Protein AF-A0A329N185-F1 (afdb_monomer_lite)

Radius of gyration: 19.37 Å; chains: 1; bounding box: 60×36×59 Å

Foldseek 3Di:
DDDDDDDPPDLDFLCFPDDQTQQLLLDDQKWKKKWWQDPPPQAIQIDTPQPPDPSNVSRVSVNCQCPDCRGQNHRDPVSVCVVLVSNAWHWDDKDWPDPDDPPPDPDDDPPPPPPPDGGMMITMIGGHPVSVPD

pLDDT: mean 73.4, std 21.22, range [34.97, 97.44]

Structure (mmCIF, N/CA/C/O backbone):
data_AF-A0A329N185-F1
#
_entry.id   AF-A0A329N185-F1
#
loop_
_atom_site.group_PDB
_atom_site.id
_atom_site.type_symbol
_atom_site.label_atom_id
_atom_site.label_alt_id
_atom_site.label_comp_id
_atom_site.label_asym_id
_atom_site.label_entity_id
_atom_site.label_seq_id
_atom_site.pdbx_PDB_ins_code
_atom_site.Cartn_x
_atom_site.Cartn_y
_atom_site.Cartn_z
_atom_site.occupancy
_atom_site.B_iso_or_equiv
_atom_site.auth_seq_id
_atom_site.auth_comp_id
_atom_site.auth_asym_id
_atom_site.auth_atom_id
_atom_site.pdbx_PDB_model_num
ATOM 1 N N . MET A 1 1 ? -31.602 -22.554 24.353 1.00 37.66 1 MET A N 1
ATOM 2 C CA . MET A 1 1 ? -31.989 -21.243 23.793 1.00 37.66 1 MET A CA 1
ATOM 3 C C . MET A 1 1 ? -30.702 -20.461 23.593 1.00 37.66 1 MET A C 1
ATOM 5 O O . MET A 1 1 ? -30.074 -20.118 24.583 1.00 37.66 1 MET A O 1
ATOM 9 N N . VAL A 1 2 ? -30.225 -20.327 22.354 1.00 34.97 2 VAL A N 1
ATOM 10 C CA . VAL A 1 2 ? -28.965 -19.625 22.056 1.00 34.97 2 VAL A CA 1
ATOM 11 C C . VAL A 1 2 ? -29.333 -18.218 21.608 1.00 34.97 2 VAL A C 1
ATOM 13 O O . VAL A 1 2 ? -30.098 -18.055 20.661 1.00 34.97 2 VAL A O 1
ATOM 16 N N . VAL A 1 3 ? -28.856 -17.215 22.339 1.00 40.81 3 VAL A N 1
ATOM 17 C CA . VAL A 1 3 ? -29.088 -15.802 22.032 1.00 40.81 3 VAL A CA 1
ATOM 18 C C . VAL A 1 3 ? -28.037 -15.383 21.006 1.00 40.81 3 VAL A C 1
ATOM 20 O O . VAL A 1 3 ? -26.861 -15.264 21.341 1.00 40.81 3 VAL A O 1
ATOM 23 N N . SER A 1 4 ? -28.445 -15.195 19.749 1.00 38.09 4 SER A N 1
ATOM 24 C CA . SER A 1 4 ? -27.596 -14.576 18.726 1.00 38.09 4 SER A CA 1
ATOM 25 C C . SER A 1 4 ? -27.500 -13.078 18.995 1.00 38.09 4 SER A C 1
ATOM 27 O O . SER A 1 4 ? -28.422 -12.324 18.694 1.00 38.09 4 SER A O 1
ATOM 29 N N . GLY A 1 5 ? -26.387 -12.652 19.588 1.00 42.16 5 GLY A N 1
ATOM 30 C CA . GLY A 1 5 ? -26.014 -11.245 19.669 1.00 42.16 5 GLY A CA 1
ATOM 31 C C . GLY A 1 5 ? -25.447 -10.779 18.332 1.00 42.16 5 GLY A C 1
ATOM 32 O O . GLY A 1 5 ? -24.434 -11.298 17.865 1.00 42.16 5 GLY A O 1
ATOM 33 N N . THR A 1 6 ? -26.102 -9.807 17.707 1.00 44.94 6 THR A N 1
ATOM 34 C CA . THR A 1 6 ? -25.591 -9.120 16.519 1.00 44.94 6 THR A CA 1
ATOM 35 C C . THR A 1 6 ? -24.398 -8.257 16.930 1.00 44.94 6 THR A C 1
ATOM 37 O O . THR A 1 6 ? -24.565 -7.229 17.585 1.00 44.94 6 THR A O 1
ATOM 40 N N . PHE A 1 7 ? -23.182 -8.670 16.571 1.00 40.62 7 PHE A N 1
ATOM 41 C CA . PHE A 1 7 ? -21.988 -7.847 16.751 1.00 40.62 7 PHE A CA 1
ATOM 42 C C . PHE A 1 7 ? -21.965 -6.769 15.666 1.00 40.62 7 PHE A C 1
ATOM 44 O O . PHE A 1 7 ? -21.683 -7.044 14.502 1.00 40.62 7 PHE A O 1
ATOM 51 N N . CYS A 1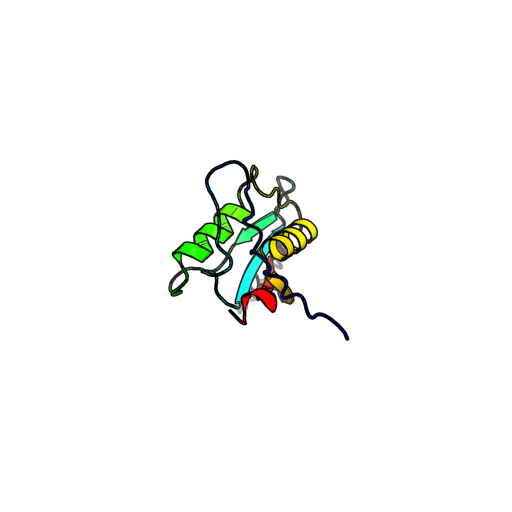 8 ? -22.272 -5.530 16.047 1.00 40.78 8 CYS A N 1
ATOM 52 C CA . CYS A 1 8 ? -22.038 -4.373 15.194 1.00 40.78 8 CYS A CA 1
ATOM 53 C C . CYS A 1 8 ? -20.522 -4.120 15.161 1.00 40.78 8 CYS A C 1
ATOM 55 O O . CYS A 1 8 ? -19.956 -3.521 16.075 1.00 40.78 8 CYS A O 1
ATOM 57 N N . LEU A 1 9 ? -19.845 -4.658 14.145 1.00 40.56 9 LEU A N 1
ATOM 58 C CA . LEU A 1 9 ? -18.431 -4.402 13.885 1.00 40.56 9 LEU A CA 1
ATOM 59 C C . LEU A 1 9 ? -18.291 -2.983 13.327 1.00 40.56 9 LEU A C 1
ATOM 61 O O . LEU A 1 9 ? -18.351 -2.758 12.118 1.00 40.56 9 LEU A O 1
ATOM 65 N N . SER A 1 10 ? -18.120 -2.011 14.217 1.00 43.47 10 SER A N 1
ATOM 66 C CA . SER A 1 10 ? -17.647 -0.685 13.833 1.00 43.47 10 SER A CA 1
ATOM 67 C C . SER A 1 10 ? -16.288 -0.845 13.153 1.00 43.47 10 SER A C 1
ATOM 69 O O . SER A 1 10 ? -15.344 -1.353 13.759 1.00 43.47 10 SER A O 1
ATOM 71 N N . ALA A 1 11 ? -16.202 -0.455 11.879 1.00 47.72 11 ALA A N 1
ATOM 72 C CA . ALA A 1 11 ? -14.941 -0.361 11.158 1.00 47.72 11 ALA A CA 1
ATOM 73 C C . ALA A 1 11 ? -13.981 0.490 11.999 1.00 47.72 11 ALA A C 1
ATOM 75 O O . ALA A 1 11 ? -14.295 1.640 12.303 1.00 47.72 11 ALA A O 1
ATOM 76 N N . GLN A 1 12 ? -12.865 -0.096 12.432 1.00 42.81 12 GLN A N 1
ATOM 77 C CA . GLN A 1 12 ? -11.838 0.634 13.164 1.00 42.81 12 GLN A CA 1
ATOM 78 C C . GLN A 1 12 ? -11.313 1.740 12.249 1.00 42.81 12 GLN A C 1
ATOM 80 O O . GLN A 1 12 ? -10.717 1.472 11.208 1.00 42.81 12 GLN A O 1
ATOM 85 N N . GLU A 1 13 ? -11.597 2.986 12.613 1.00 44.59 13 GLU A N 1
ATOM 86 C CA . GLU A 1 13 ? -10.989 4.149 11.991 1.00 44.59 13 GLU A CA 1
ATOM 87 C C . GLU A 1 13 ? -9.529 4.176 12.454 1.00 44.59 13 GLU A C 1
ATOM 89 O O . GLU A 1 13 ? -9.249 4.286 13.650 1.00 44.59 13 GLU A O 1
ATOM 94 N N . LEU A 1 14 ? -8.592 3.972 11.525 1.00 42.78 14 LEU A N 1
ATOM 95 C CA . LEU A 1 14 ? -7.166 4.028 11.824 1.00 42.78 14 LEU A CA 1
ATOM 96 C C . LEU A 1 14 ? -6.810 5.484 12.143 1.00 42.78 14 LEU A C 1
ATOM 98 O O . LEU A 1 14 ? -6.527 6.275 11.243 1.00 42.78 14 LEU A O 1
ATOM 102 N N . ASN A 1 15 ? -6.876 5.856 13.419 1.00 39.59 15 ASN A N 1
ATOM 103 C CA . ASN A 1 15 ? -6.504 7.191 13.862 1.00 39.59 15 ASN A CA 1
ATOM 104 C C . ASN A 1 15 ? -4.977 7.263 13.958 1.00 39.59 15 ASN A C 1
ATOM 106 O O . ASN A 1 15 ? -4.378 6.983 14.994 1.00 39.59 15 ASN A O 1
ATOM 110 N N . VAL A 1 16 ? -4.344 7.538 12.819 1.00 47.59 16 VAL A N 1
ATOM 111 C CA . VAL A 1 16 ? -2.918 7.839 12.749 1.00 47.59 16 VAL A CA 1
ATOM 112 C C . VAL A 1 16 ? -2.773 9.327 13.018 1.00 47.59 16 VAL A C 1
ATOM 114 O O . VAL A 1 16 ? -3.255 10.140 12.226 1.00 47.59 16 VAL A O 1
ATOM 117 N N . ASP A 1 17 ? -2.145 9.669 14.145 1.00 44.72 17 ASP A N 1
ATOM 118 C CA . ASP A 1 17 ? -1.885 11.046 14.567 1.00 44.72 17 ASP A CA 1
ATOM 119 C C . ASP A 1 17 ? -1.432 11.907 13.369 1.00 44.72 17 ASP A C 1
ATOM 121 O O . ASP A 1 17 ? -0.356 11.709 12.802 1.00 44.72 17 ASP A O 1
ATOM 125 N N . ASN A 1 18 ? -2.276 12.881 13.005 1.00 38.97 18 ASN A N 1
ATOM 126 C CA . ASN A 1 18 ? -2.192 13.825 11.877 1.00 38.97 18 ASN A CA 1
ATOM 127 C C . ASN A 1 18 ? -2.894 13.419 10.557 1.00 38.97 18 ASN A C 1
ATOM 129 O O . ASN A 1 18 ? -2.288 12.901 9.610 1.00 38.97 18 ASN A O 1
ATOM 133 N N . SER A 1 19 ? -4.178 13.811 10.493 1.00 44.41 19 SER A N 1
ATOM 134 C CA . SER A 1 19 ? -4.913 14.409 9.351 1.00 44.41 19 SER A CA 1
ATOM 135 C C . SER A 1 19 ? -4.978 13.675 8.008 1.00 44.41 19 SER A C 1
ATOM 137 O O . SER A 1 19 ? -5.461 14.236 7.028 1.00 44.41 19 SER A O 1
ATOM 139 N N . SER A 1 20 ? -4.544 12.422 7.941 1.00 53.19 20 SER A N 1
ATOM 140 C CA . SER A 1 20 ? -4.663 11.591 6.738 1.00 53.19 20 SER A CA 1
ATOM 141 C C . SER A 1 20 ? -5.380 10.303 7.117 1.00 53.19 20 SER A C 1
ATOM 143 O O . SER A 1 20 ? -4.744 9.289 7.380 1.00 53.19 20 SER A O 1
ATOM 145 N N . SER A 1 21 ? -6.707 10.369 7.216 1.00 65.12 21 SER A N 1
ATOM 146 C CA . SER A 1 21 ? -7.556 9.186 7.322 1.00 65.12 21 SER A CA 1
ATOM 147 C C . SER A 1 21 ? -7.988 8.771 5.918 1.00 65.12 21 SER A C 1
ATOM 149 O O . SER A 1 21 ? -8.397 9.596 5.103 1.00 65.12 21 SER A O 1
ATOM 151 N N . VAL A 1 22 ? -7.864 7.482 5.610 1.00 76.06 22 VAL A N 1
ATOM 152 C CA . VAL A 1 22 ? -8.430 6.897 4.391 1.00 76.06 22 VAL A CA 1
ATOM 153 C C . VAL A 1 22 ? -9.561 5.983 4.822 1.00 76.06 22 VAL A C 1
ATOM 155 O O . VAL A 1 22 ? -9.360 5.068 5.619 1.00 76.06 22 VAL A O 1
ATOM 158 N N . ASN A 1 23 ? -10.763 6.231 4.309 1.00 86.38 23 ASN A N 1
ATOM 159 C CA . ASN A 1 23 ? -11.922 5.417 4.640 1.00 86.38 23 ASN A CA 1
ATOM 160 C C . ASN A 1 23 ? -12.001 4.200 3.707 1.00 86.38 23 ASN A C 1
ATOM 162 O O . ASN A 1 23 ? -12.250 4.338 2.507 1.00 86.38 23 ASN A O 1
ATOM 166 N N . ILE A 1 24 ? -11.863 2.993 4.267 1.00 88.94 24 ILE A N 1
ATOM 167 C CA . ILE A 1 24 ? -11.939 1.725 3.521 1.00 88.94 24 ILE A CA 1
ATOM 168 C C . ILE A 1 24 ? -13.236 1.561 2.718 1.00 88.94 24 ILE A C 1
ATOM 170 O O . ILE A 1 24 ? -13.250 0.877 1.697 1.00 88.94 24 ILE A O 1
ATOM 174 N N . ARG A 1 25 ? -14.335 2.212 3.117 1.00 88.56 25 ARG A N 1
ATOM 175 C CA . ARG A 1 25 ? -15.611 2.164 2.385 1.00 88.56 25 ARG A CA 1
ATOM 176 C C . ARG A 1 25 ? -15.560 2.913 1.054 1.00 88.56 25 ARG A C 1
ATOM 178 O O . ARG A 1 25 ? -16.254 2.515 0.130 1.00 88.56 25 ARG A O 1
ATOM 185 N N . GLN A 1 26 ? -14.729 3.948 0.950 1.00 90.75 26 GLN A N 1
ATOM 186 C CA . GLN A 1 26 ? -14.587 4.763 -0.261 1.00 90.75 26 GLN A CA 1
ATOM 187 C C . GLN A 1 26 ? -13.555 4.190 -1.241 1.00 90.75 26 GLN A C 1
ATOM 189 O O . GLN A 1 26 ? -13.570 4.526 -2.422 1.00 90.75 26 GLN A O 1
ATOM 194 N N . LEU A 1 27 ? -12.665 3.318 -0.763 1.00 92.69 27 LEU A N 1
ATOM 195 C CA . LEU A 1 27 ? -11.675 2.639 -1.595 1.00 92.69 27 LEU A CA 1
ATOM 196 C C . LEU A 1 27 ? -12.322 1.580 -2.512 1.00 92.69 27 LEU A C 1
ATOM 198 O O . LEU A 1 27 ? -13.366 1.022 -2.159 1.00 92.69 27 LEU A O 1
ATOM 202 N N . PRO A 1 28 ? -11.708 1.250 -3.662 1.00 94.75 28 PRO A N 1
ATOM 203 C CA . PRO A 1 28 ? -12.192 0.182 -4.538 1.00 94.75 28 PRO A CA 1
ATOM 204 C C . PRO A 1 28 ? -12.115 -1.200 -3.874 1.00 94.75 28 PRO A C 1
ATOM 206 O O . PRO A 1 28 ? -11.471 -1.390 -2.840 1.00 94.75 28 PRO A O 1
ATOM 209 N N . GLU A 1 29 ? -12.768 -2.194 -4.483 1.00 95.62 29 GLU A N 1
ATOM 210 C CA . GLU A 1 29 ? -12.644 -3.589 -4.038 1.00 95.62 29 GLU A CA 1
ATOM 211 C C . GLU A 1 29 ? -11.208 -4.106 -4.185 1.00 95.62 29 GLU A C 1
ATOM 213 O O . GLU A 1 29 ? -10.735 -4.834 -3.316 1.00 95.62 29 GLU A O 1
ATOM 218 N N . TYR A 1 30 ? -10.509 -3.705 -5.248 1.00 96.44 30 TYR A N 1
ATOM 219 C CA . TYR A 1 30 ? -9.138 -4.116 -5.527 1.00 96.44 30 TYR A CA 1
ATOM 220 C C . TYR A 1 30 ? -8.214 -2.908 -5.628 1.00 96.44 30 TYR A C 1
ATOM 222 O O . TYR A 1 30 ? -8.566 -1.899 -6.237 1.00 96.44 30 TYR A O 1
ATOM 230 N N . VAL A 1 31 ? -7.013 -3.041 -5.071 1.00 96.12 31 VAL A N 1
ATOM 231 C CA . VAL A 1 31 ? -5.930 -2.062 -5.186 1.00 96.12 31 VAL A CA 1
ATOM 232 C C . VAL A 1 31 ? -4.671 -2.791 -5.634 1.00 96.12 31 VAL A C 1
ATOM 234 O O . VAL A 1 31 ? -4.300 -3.812 -5.055 1.00 96.12 31 VAL A O 1
ATOM 237 N N . VAL A 1 32 ? -4.002 -2.255 -6.652 1.00 95.75 32 VAL A N 1
ATOM 238 C CA . VAL A 1 32 ? -2.675 -2.718 -7.065 1.00 95.75 32 VAL A CA 1
ATOM 239 C C . VAL A 1 32 ? -1.642 -1.741 -6.527 1.00 95.75 32 VAL A C 1
ATOM 241 O O . VAL A 1 32 ? -1.678 -0.553 -6.843 1.00 95.75 32 VAL A O 1
ATOM 244 N N . VAL A 1 33 ? -0.723 -2.245 -5.711 1.00 94.69 33 VAL A N 1
ATOM 245 C CA . VAL A 1 33 ? 0.364 -1.464 -5.124 1.00 94.69 33 VAL A CA 1
ATOM 246 C C . VAL A 1 33 ? 1.676 -1.909 -5.749 1.00 94.69 33 VAL A C 1
ATOM 248 O O . VAL A 1 33 ? 2.071 -3.067 -5.638 1.00 94.69 33 VAL A O 1
ATOM 251 N N . THR A 1 34 ? 2.375 -0.989 -6.401 1.00 92.94 34 THR A N 1
ATOM 252 C CA . THR A 1 34 ? 3.743 -1.217 -6.868 1.00 92.94 34 THR A CA 1
ATOM 253 C C . THR A 1 34 ? 4.717 -0.900 -5.743 1.00 92.94 34 THR A C 1
ATOM 255 O O . THR A 1 34 ? 4.643 0.164 -5.133 1.00 92.94 34 THR A O 1
ATOM 258 N N . SER A 1 35 ? 5.664 -1.798 -5.496 1.00 89.25 35 SER A N 1
ATOM 259 C CA . SER A 1 35 ? 6.759 -1.613 -4.546 1.00 89.25 35 SER A CA 1
ATOM 260 C C . SER A 1 35 ? 8.115 -1.698 -5.247 1.00 89.25 35 SER A C 1
ATOM 262 O O . SER A 1 35 ? 8.339 -2.583 -6.071 1.00 89.25 35 SER A O 1
ATOM 264 N N . GLU A 1 36 ? 9.031 -0.783 -4.926 1.00 86.00 36 GLU A N 1
ATOM 265 C CA . GLU A 1 36 ? 10.412 -0.764 -5.421 1.00 86.00 36 GLU A CA 1
ATOM 266 C C . GLU A 1 36 ? 11.384 -0.604 -4.245 1.00 86.00 36 GLU A C 1
ATOM 268 O O . GLU A 1 36 ? 11.327 0.377 -3.501 1.00 86.00 36 GLU A O 1
ATOM 273 N N . ASN A 1 37 ? 12.322 -1.542 -4.094 1.00 74.94 37 ASN A N 1
ATOM 274 C CA . ASN A 1 37 ? 13.380 -1.420 -3.089 1.00 74.94 37 ASN A CA 1
ATOM 275 C C . ASN A 1 37 ? 14.361 -0.307 -3.477 1.00 74.94 37 ASN A C 1
ATOM 277 O O . ASN A 1 37 ? 15.016 -0.377 -4.521 1.00 74.94 37 ASN A O 1
ATOM 281 N N . THR A 1 38 ? 14.525 0.696 -2.613 1.00 69.44 38 THR A N 1
ATOM 282 C CA . THR A 1 38 ? 15.482 1.781 -2.856 1.00 69.44 38 THR A CA 1
ATOM 283 C C . THR A 1 38 ? 16.822 1.450 -2.192 1.00 69.44 38 THR A C 1
ATOM 285 O O . THR A 1 38 ? 16.946 1.406 -0.970 1.00 69.44 38 THR A O 1
ATOM 288 N N . LYS A 1 39 ? 17.861 1.197 -3.002 1.00 57.94 39 LYS A N 1
ATOM 289 C CA . LYS A 1 39 ? 19.195 0.769 -2.524 1.00 57.94 39 LYS A CA 1
ATOM 290 C C . LYS A 1 39 ? 19.930 1.811 -1.661 1.00 57.94 39 LYS A C 1
ATOM 292 O O . LYS A 1 39 ? 20.916 1.462 -1.028 1.00 57.94 39 LYS A O 1
ATOM 297 N N . PHE A 1 40 ? 19.492 3.074 -1.649 1.00 52.09 40 PHE A N 1
ATOM 298 C CA . PHE A 1 40 ? 20.306 4.188 -1.144 1.00 52.09 40 PHE A CA 1
ATOM 299 C C . PHE A 1 40 ? 19.913 4.718 0.246 1.00 52.09 40 PHE A C 1
ATOM 301 O O . PHE A 1 40 ? 20.720 5.410 0.852 1.00 52.09 40 PHE A O 1
ATOM 308 N N . LEU A 1 41 ? 18.713 4.419 0.771 1.00 55.38 41 LEU A N 1
ATOM 309 C CA . LEU A 1 41 ? 18.231 4.993 2.047 1.00 55.38 41 LEU A CA 1
ATOM 310 C C . LEU A 1 41 ? 17.403 4.025 2.921 1.00 55.38 41 LEU A C 1
ATOM 312 O O . LEU A 1 41 ? 16.712 4.473 3.835 1.00 55.38 41 LEU A O 1
ATOM 316 N N . GLY A 1 42 ? 17.455 2.712 2.663 1.00 57.25 42 GLY A N 1
ATOM 317 C CA . GLY A 1 42 ? 16.815 1.705 3.528 1.00 57.25 42 GLY A CA 1
ATOM 318 C C . GLY A 1 42 ? 15.284 1.778 3.567 1.00 57.25 42 GLY A C 1
ATOM 319 O O . GLY A 1 42 ? 14.681 1.491 4.598 1.00 57.25 42 GLY A O 1
ATOM 320 N N . GLY A 1 43 ? 14.661 2.194 2.462 1.00 70.31 43 GLY A N 1
ATOM 321 C CA . GLY A 1 43 ? 13.210 2.322 2.349 1.00 70.31 43 GLY A CA 1
ATOM 322 C C . GLY A 1 43 ? 12.654 1.716 1.065 1.00 70.31 43 GLY A C 1
ATOM 323 O O . GLY A 1 43 ? 13.389 1.410 0.118 1.00 70.31 43 GLY A O 1
ATOM 324 N N . MET A 1 44 ? 11.334 1.586 1.029 1.00 80.19 44 MET A N 1
ATOM 325 C CA . MET A 1 44 ? 10.591 1.090 -0.119 1.00 80.19 44 MET A CA 1
ATOM 326 C C . MET A 1 44 ? 9.837 2.248 -0.770 1.00 80.19 44 MET A C 1
ATOM 328 O O . MET A 1 44 ? 9.126 2.985 -0.092 1.00 80.19 44 MET A O 1
ATOM 332 N N . ASN A 1 45 ? 10.007 2.430 -2.078 1.00 85.88 45 ASN A N 1
ATOM 333 C CA . ASN A 1 45 ? 9.147 3.320 -2.842 1.00 85.88 45 ASN A CA 1
ATOM 334 C C . ASN A 1 45 ? 7.844 2.580 -3.149 1.00 85.88 45 ASN A C 1
ATOM 336 O O . ASN A 1 45 ? 7.880 1.420 -3.558 1.00 85.88 45 ASN A O 1
ATOM 340 N N . ILE A 1 46 ? 6.717 3.245 -2.940 1.00 89.50 46 ILE A N 1
ATOM 341 C CA . ILE A 1 46 ? 5.379 2.674 -3.091 1.00 89.50 46 ILE A CA 1
ATOM 342 C C . ILE A 1 46 ? 4.625 3.554 -4.073 1.00 89.50 46 ILE A C 1
ATOM 344 O O . ILE A 1 46 ? 4.663 4.767 -3.919 1.00 89.50 46 ILE A O 1
ATOM 348 N N . SER A 1 47 ? 3.943 2.978 -5.054 1.00 91.75 47 SER A N 1
ATOM 349 C CA . SER A 1 47 ? 3.064 3.732 -5.952 1.00 91.75 47 SER A CA 1
ATOM 350 C C . SER A 1 47 ? 1.779 2.971 -6.239 1.00 91.75 47 SER A C 1
ATOM 352 O O . SER A 1 47 ? 1.778 1.740 -6.293 1.00 91.75 47 SER A O 1
ATOM 354 N N . ILE A 1 48 ? 0.693 3.702 -6.449 1.00 93.56 48 ILE A N 1
ATOM 355 C CA . ILE A 1 48 ? -0.634 3.196 -6.782 1.00 93.56 48 ILE A CA 1
ATOM 356 C C . ILE A 1 48 ? -1.099 3.941 -8.031 1.00 93.56 48 ILE A C 1
ATOM 358 O O . ILE A 1 48 ? -1.119 5.167 -8.076 1.00 93.56 48 ILE A O 1
ATOM 362 N N . GLU A 1 49 ? -1.479 3.207 -9.073 1.00 89.69 49 GLU A N 1
ATOM 363 C CA . GLU A 1 49 ? -1.982 3.835 -10.293 1.00 89.69 49 GLU A CA 1
ATOM 364 C C . GLU A 1 49 ? -3.408 4.361 -10.064 1.00 89.69 49 GLU A C 1
ATOM 366 O O . GLU A 1 49 ? -4.379 3.606 -10.050 1.00 89.69 49 GLU A O 1
ATOM 371 N N . SER A 1 50 ? -3.520 5.669 -9.826 1.00 92.25 50 SER A N 1
ATOM 372 C CA . SER A 1 50 ? -4.783 6.356 -9.525 1.00 92.25 50 SER A CA 1
ATOM 373 C C . SER A 1 50 ? -5.373 7.109 -10.720 1.00 92.25 50 SER A C 1
ATOM 375 O O . SER A 1 50 ? -6.589 7.278 -10.802 1.00 92.25 50 SER A O 1
ATOM 377 N N . LYS A 1 51 ? -4.530 7.560 -11.655 1.00 90.38 51 LYS A N 1
ATOM 378 C CA . LYS A 1 51 ? -4.932 8.440 -12.762 1.00 90.38 51 LYS A CA 1
ATOM 379 C C . LYS A 1 51 ? -6.012 7.802 -13.629 1.00 90.38 51 LYS A C 1
ATOM 381 O O . LYS A 1 51 ? -5.867 6.654 -14.044 1.00 90.38 51 LYS A O 1
ATOM 386 N N . LYS A 1 52 ? -7.037 8.582 -13.990 1.00 91.88 52 LYS A N 1
ATOM 387 C CA . LYS A 1 52 ? -8.180 8.136 -14.817 1.00 91.88 52 LYS A CA 1
ATOM 388 C C . LYS A 1 52 ? -9.054 7.069 -14.142 1.00 91.88 52 LYS A C 1
ATOM 390 O O . LYS A 1 52 ? -9.908 6.478 -14.804 1.00 91.88 52 LYS A O 1
ATOM 395 N N . SER A 1 53 ? -8.865 6.820 -12.849 1.00 91.81 53 SER A N 1
ATOM 396 C CA . SER A 1 53 ? -9.766 5.999 -12.048 1.00 91.81 53 SER A CA 1
ATOM 397 C C . SER A 1 53 ? -10.888 6.864 -11.482 1.00 91.81 53 SER A C 1
ATOM 399 O O . SER A 1 53 ? -10.661 7.992 -11.061 1.00 91.81 53 SER A O 1
ATOM 401 N N . GLN A 1 54 ? -12.094 6.313 -11.356 1.00 94.94 54 GLN A N 1
ATOM 402 C CA . GLN A 1 54 ? -13.158 6.955 -10.569 1.00 94.94 54 GLN A CA 1
ATOM 403 C C . GLN A 1 54 ? -12.800 7.089 -9.073 1.00 94.94 54 GLN A C 1
ATOM 405 O O . GLN A 1 54 ? -13.450 7.831 -8.346 1.00 94.94 54 GLN A O 1
ATOM 410 N N . TYR A 1 55 ? -11.766 6.371 -8.619 1.00 94.94 55 TYR A N 1
ATOM 411 C CA . TYR A 1 55 ? -11.251 6.383 -7.249 1.00 94.94 55 TYR A CA 1
ATOM 412 C C . TYR A 1 55 ? -9.965 7.216 -7.104 1.00 94.94 55 TYR A C 1
ATOM 414 O O . TYR A 1 55 ? -9.242 7.038 -6.127 1.00 94.94 55 TYR A O 1
ATOM 422 N N . GLU A 1 56 ? -9.634 8.077 -8.074 1.00 94.00 56 GLU A N 1
ATOM 423 C CA . GLU A 1 56 ? -8.344 8.782 -8.150 1.00 94.00 56 GLU A CA 1
ATOM 424 C C . GLU A 1 56 ? -7.960 9.473 -6.831 1.00 94.00 56 GLU A C 1
ATOM 426 O O . GLU A 1 56 ? -6.913 9.167 -6.262 1.00 94.00 56 GLU A O 1
ATOM 431 N N . GLU A 1 57 ? -8.845 10.309 -6.282 1.00 92.06 57 GLU A N 1
ATOM 432 C CA . GLU A 1 57 ? -8.596 11.072 -5.051 1.00 92.06 57 GLU A CA 1
ATOM 433 C C . GLU A 1 57 ? -8.293 10.174 -3.837 1.00 92.06 57 GLU A C 1
ATOM 435 O O . GLU A 1 57 ? -7.324 10.395 -3.105 1.00 92.06 57 GLU A O 1
ATOM 440 N N . VAL A 1 58 ? -9.085 9.116 -3.635 1.00 92.31 58 VAL A N 1
ATOM 441 C CA . VAL A 1 58 ? -8.923 8.213 -2.483 1.00 92.31 58 VAL A CA 1
ATOM 442 C C . VAL A 1 58 ? -7.709 7.294 -2.629 1.00 92.31 58 VAL A C 1
ATOM 444 O O . VAL A 1 58 ? -7.072 6.956 -1.631 1.00 92.31 58 VAL A O 1
ATOM 447 N N . LEU A 1 59 ? -7.350 6.921 -3.861 1.00 94.50 59 LEU A N 1
ATOM 448 C CA . LEU A 1 59 ? -6.145 6.143 -4.150 1.00 94.50 59 LEU A CA 1
ATOM 449 C C . LEU A 1 59 ? -4.876 6.980 -3.961 1.00 94.50 59 LEU A C 1
ATOM 451 O O . LEU A 1 59 ? -3.902 6.476 -3.406 1.00 94.50 59 LEU A O 1
ATOM 455 N N . GLU A 1 60 ? -4.894 8.263 -4.331 1.00 91.94 60 GLU A N 1
ATOM 456 C CA . GLU A 1 60 ? -3.800 9.183 -4.005 1.00 91.94 60 GLU A CA 1
ATOM 457 C C . GLU A 1 60 ? -3.643 9.381 -2.494 1.00 91.94 60 GLU A C 1
ATOM 459 O O . GLU A 1 60 ? -2.521 9.455 -1.988 1.00 91.94 60 GLU A O 1
ATOM 464 N N . GLY A 1 61 ? -4.758 9.466 -1.760 1.00 90.69 61 GLY A N 1
ATOM 465 C CA . GLY A 1 61 ? -4.750 9.516 -0.299 1.00 90.69 61 GLY A CA 1
ATOM 466 C C . GLY A 1 61 ? -4.093 8.277 0.313 1.00 90.69 61 GLY A C 1
ATOM 467 O O . GLY A 1 61 ? -3.236 8.401 1.191 1.00 90.69 61 GLY A O 1
ATOM 468 N N . LEU A 1 62 ? -4.438 7.091 -0.198 1.00 91.62 62 LEU A N 1
ATOM 469 C CA . LEU A 1 62 ? -3.830 5.823 0.204 1.00 91.62 62 LEU A CA 1
ATOM 470 C C . LEU A 1 62 ? -2.328 5.772 -0.114 1.00 91.62 62 LEU A C 1
ATOM 472 O O . LEU A 1 62 ? -1.542 5.407 0.758 1.00 91.62 62 LEU A O 1
ATOM 476 N N . GLU A 1 63 ? -1.909 6.177 -1.316 1.00 91.50 63 GLU A N 1
ATOM 477 C CA . GLU A 1 63 ? -0.488 6.225 -1.683 1.00 91.50 63 GLU A CA 1
ATOM 478 C C . GLU A 1 63 ? 0.299 7.149 -0.744 1.00 91.50 63 GLU A C 1
ATOM 480 O O . GLU A 1 63 ? 1.312 6.739 -0.172 1.00 91.50 63 GLU A O 1
ATOM 485 N N . LYS A 1 64 ? -0.192 8.377 -0.525 1.00 88.06 64 LYS A N 1
ATOM 486 C CA . LYS A 1 64 ? 0.441 9.352 0.376 1.00 88.06 64 LYS A CA 1
ATOM 487 C C . LYS A 1 64 ? 0.556 8.798 1.794 1.00 88.06 64 LYS A C 1
ATOM 489 O O . LYS A 1 64 ? 1.599 8.959 2.423 1.00 88.06 64 LYS A O 1
ATOM 494 N N . LEU A 1 65 ? -0.485 8.130 2.292 1.00 87.38 65 LEU A N 1
ATOM 495 C CA . LEU A 1 65 ? -0.495 7.504 3.614 1.00 87.38 65 LEU A CA 1
ATOM 496 C C . LEU A 1 65 ? 0.576 6.408 3.736 1.00 87.38 65 LEU A C 1
ATOM 498 O O . LEU A 1 65 ? 1.279 6.368 4.745 1.00 87.38 65 LEU A O 1
ATOM 502 N N . LEU A 1 66 ? 0.740 5.567 2.710 1.00 87.50 66 LEU A N 1
ATOM 503 C CA . LEU A 1 66 ? 1.736 4.488 2.689 1.00 87.50 66 LEU A CA 1
ATOM 504 C C . LEU A 1 66 ? 3.176 4.995 2.488 1.00 87.50 66 LEU A C 1
ATOM 506 O O . LEU A 1 66 ? 4.116 4.368 2.971 1.00 87.50 66 LEU A O 1
ATOM 510 N N . GLN A 1 67 ? 3.369 6.125 1.801 1.00 83.88 67 GLN A N 1
ATOM 511 C CA . GLN A 1 67 ? 4.688 6.744 1.602 1.00 83.88 67 GLN A CA 1
ATOM 512 C C . GLN A 1 67 ? 5.158 7.588 2.803 1.00 83.88 67 GLN A C 1
ATOM 514 O O . GLN A 1 67 ? 6.361 7.813 2.984 1.00 83.88 67 GLN A O 1
ATOM 519 N N . LYS A 1 68 ? 4.236 8.120 3.615 1.00 70.56 68 LYS A N 1
ATOM 520 C CA . LYS A 1 68 ? 4.556 9.108 4.655 1.00 70.56 68 LYS A CA 1
ATOM 521 C C . LYS A 1 68 ? 5.309 8.463 5.822 1.00 70.56 68 LYS A C 1
ATOM 523 O O . LYS A 1 68 ? 4.727 7.792 6.671 1.00 70.56 68 LYS A O 1
ATOM 528 N N . ARG A 1 69 ? 6.604 8.791 5.924 1.00 60.62 69 ARG A N 1
ATOM 529 C CA . ARG A 1 69 ? 7.552 8.318 6.958 1.00 60.62 69 ARG A CA 1
ATOM 530 C C . ARG A 1 69 ? 7.086 8.462 8.415 1.00 60.62 69 ARG A C 1
ATOM 532 O O . ARG A 1 69 ? 7.630 7.761 9.263 1.00 60.62 69 ARG A O 1
ATOM 539 N N . ASN A 1 70 ? 6.131 9.349 8.696 1.00 53.78 70 ASN A N 1
ATOM 540 C CA . ASN A 1 70 ? 5.669 9.659 10.053 1.00 53.78 70 ASN A CA 1
ATOM 541 C C . ASN A 1 70 ? 4.402 8.888 10.469 1.00 53.78 70 ASN A C 1
ATOM 543 O O . ASN A 1 70 ? 4.092 8.879 11.653 1.00 53.78 70 ASN A O 1
ATOM 547 N N . ASN A 1 71 ? 3.681 8.265 9.526 1.00 55.69 71 ASN A N 1
ATOM 548 C CA . ASN A 1 71 ? 2.364 7.667 9.779 1.00 55.69 71 ASN A CA 1
ATOM 549 C C . ASN A 1 71 ? 2.434 6.133 9.760 1.00 55.69 71 ASN A C 1
ATOM 551 O O . ASN A 1 71 ? 2.147 5.482 10.759 1.00 55.69 71 ASN A O 1
ATOM 555 N N . LEU A 1 72 ? 2.880 5.557 8.642 1.00 61.44 72 LEU A N 1
ATOM 556 C CA . LEU A 1 72 ? 3.173 4.134 8.512 1.00 61.44 72 LEU A CA 1
ATOM 557 C C . LEU A 1 72 ? 4.580 4.027 7.947 1.00 61.44 72 LEU A C 1
ATOM 559 O O . LEU A 1 72 ? 4.835 4.342 6.788 1.00 61.44 72 LEU A O 1
ATOM 563 N N . GLN A 1 73 ? 5.535 3.663 8.792 1.00 71.88 73 GLN A N 1
ATOM 5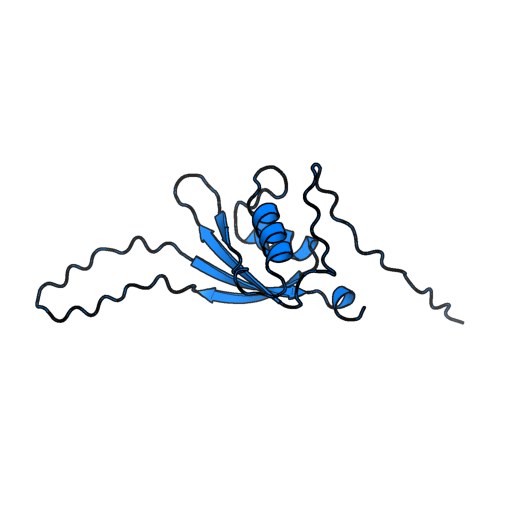64 C CA . GLN A 1 73 ? 6.924 3.577 8.379 1.00 71.88 73 GLN A CA 1
ATOM 565 C C . GLN A 1 73 ? 7.147 2.295 7.567 1.00 71.88 73 GLN A C 1
ATOM 567 O O . GLN A 1 73 ? 7.699 1.324 8.071 1.00 71.88 73 GLN A O 1
ATOM 572 N N . ILE A 1 74 ? 6.701 2.287 6.310 1.00 84.88 74 ILE A N 1
ATOM 573 C CA . ILE A 1 74 ? 6.838 1.134 5.425 1.00 84.88 74 ILE A CA 1
ATOM 574 C C . ILE A 1 74 ? 8.281 1.059 4.912 1.00 84.88 74 ILE A C 1
ATOM 576 O O . ILE A 1 74 ? 8.686 1.795 4.009 1.00 84.88 74 ILE A O 1
ATOM 580 N N . ARG A 1 75 ? 9.094 0.184 5.509 1.00 84.44 75 ARG A N 1
ATOM 581 C CA . ARG A 1 75 ? 10.514 0.015 5.152 1.00 84.44 75 ARG A CA 1
ATOM 582 C C . ARG A 1 75 ? 10.741 -1.175 4.234 1.00 84.44 75 ARG A C 1
ATOM 584 O O . ARG A 1 75 ? 11.737 -1.210 3.516 1.00 84.44 75 ARG A O 1
ATOM 591 N N . ASN A 1 76 ? 9.839 -2.148 4.275 1.00 85.25 76 ASN A N 1
ATOM 592 C CA . ASN A 1 76 ? 9.951 -3.409 3.557 1.00 85.25 76 ASN A CA 1
ATOM 593 C C . ASN A 1 76 ? 8.563 -3.957 3.161 1.00 85.25 76 ASN A C 1
ATOM 595 O O . ASN A 1 76 ? 7.524 -3.394 3.509 1.00 85.25 76 ASN A O 1
ATOM 599 N N . GLN A 1 77 ? 8.552 -5.073 2.431 1.00 88.00 77 GLN A N 1
ATOM 600 C CA . GLN A 1 77 ? 7.322 -5.716 1.955 1.00 88.00 77 GLN A CA 1
ATOM 601 C C . GLN A 1 77 ? 6.435 -6.242 3.089 1.00 88.00 77 GLN A C 1
ATOM 603 O O . GLN A 1 77 ? 5.216 -6.136 3.001 1.00 88.00 77 GLN A O 1
ATOM 608 N N . THR A 1 78 ? 7.023 -6.760 4.169 1.00 90.00 78 THR A N 1
ATOM 609 C CA . THR A 1 78 ? 6.283 -7.217 5.353 1.00 90.00 78 THR A CA 1
ATOM 610 C C . THR A 1 78 ? 5.519 -6.065 6.003 1.00 90.00 78 THR A C 1
ATOM 612 O O . THR A 1 78 ? 4.353 -6.226 6.357 1.00 90.00 78 THR A O 1
ATOM 615 N N . ASP A 1 79 ? 6.131 -4.884 6.106 1.00 89.06 79 ASP A N 1
ATOM 616 C CA . ASP A 1 79 ? 5.466 -3.691 6.635 1.00 89.06 79 ASP A CA 1
ATOM 617 C C . ASP A 1 79 ? 4.274 -3.296 5.752 1.00 89.06 79 ASP A C 1
ATOM 619 O O . ASP A 1 79 ? 3.202 -2.993 6.270 1.00 89.06 79 ASP A O 1
ATOM 623 N N . LEU A 1 80 ? 4.430 -3.353 4.422 1.00 91.44 80 LEU A N 1
ATOM 624 C CA . LEU A 1 80 ? 3.351 -3.054 3.474 1.00 91.44 80 LEU A CA 1
ATOM 625 C C . LEU A 1 80 ? 2.185 -4.036 3.615 1.00 91.44 80 LEU A C 1
ATOM 627 O O . LEU A 1 80 ? 1.036 -3.607 3.687 1.00 91.44 80 LEU A O 1
ATOM 631 N N . LEU A 1 81 ? 2.469 -5.338 3.694 1.00 93.31 81 LEU A N 1
ATOM 632 C CA . LEU A 1 81 ? 1.445 -6.369 3.884 1.00 93.31 81 LEU A CA 1
ATOM 633 C C . LEU A 1 81 ? 0.659 -6.138 5.183 1.00 93.31 81 LEU A C 1
ATOM 635 O O . LEU A 1 81 ? -0.572 -6.177 5.182 1.00 93.31 81 LEU A O 1
ATOM 639 N N . ASN A 1 82 ? 1.355 -5.835 6.281 1.00 91.69 82 ASN A N 1
ATOM 640 C CA . ASN A 1 82 ? 0.723 -5.555 7.571 1.00 91.69 82 ASN A CA 1
ATOM 641 C C . ASN A 1 82 ? -0.083 -4.250 7.560 1.00 91.69 82 ASN A C 1
ATOM 643 O O . ASN A 1 82 ? -1.192 -4.207 8.098 1.00 91.69 82 ASN A O 1
ATOM 647 N N . ALA A 1 83 ? 0.431 -3.203 6.916 1.00 91.12 83 ALA A N 1
ATOM 648 C CA . ALA A 1 83 ? -0.276 -1.939 6.757 1.00 91.12 83 ALA A CA 1
ATOM 649 C C . ALA A 1 83 ? -1.570 -2.114 5.958 1.00 91.12 83 ALA A C 1
ATOM 651 O O . ALA A 1 83 ? -2.634 -1.716 6.424 1.00 91.12 83 ALA A O 1
ATOM 652 N N . MET A 1 84 ? -1.506 -2.782 4.804 1.00 93.44 84 MET A N 1
ATOM 653 C CA . MET A 1 84 ? -2.683 -3.066 3.979 1.00 93.44 84 MET A CA 1
ATOM 654 C C . MET A 1 84 ? -3.693 -3.958 4.713 1.00 93.44 84 MET A C 1
ATOM 656 O O . MET A 1 84 ? -4.894 -3.693 4.655 1.00 93.44 84 MET A O 1
ATOM 660 N N . SER A 1 85 ? -3.224 -4.950 5.481 1.00 93.00 85 SER A N 1
ATOM 661 C CA . SER A 1 85 ? -4.093 -5.767 6.340 1.00 93.00 85 SER A CA 1
ATOM 662 C C . SER A 1 85 ? -4.816 -4.939 7.396 1.00 93.00 85 SER A C 1
ATOM 664 O O . SER A 1 85 ? -6.031 -5.087 7.573 1.00 93.00 85 SER A O 1
ATOM 666 N N . THR A 1 86 ? -4.102 -4.030 8.059 1.00 90.25 86 THR A N 1
ATOM 667 C CA . THR A 1 86 ? -4.682 -3.124 9.060 1.00 90.25 86 THR A CA 1
ATOM 668 C C . THR A 1 86 ? -5.692 -2.162 8.427 1.00 90.25 86 THR A C 1
ATOM 670 O O . THR A 1 86 ? -6.747 -1.914 9.002 1.00 90.25 86 THR A O 1
ATOM 673 N N . LEU A 1 87 ? -5.429 -1.693 7.203 1.00 89.94 87 LEU A N 1
ATOM 674 C CA . LEU A 1 87 ? -6.343 -0.849 6.422 1.00 89.94 87 LEU A CA 1
ATOM 675 C C . LEU A 1 87 ? -7.574 -1.596 5.885 1.00 89.94 87 LEU A C 1
ATOM 677 O O . LEU A 1 87 ? -8.472 -0.969 5.331 1.00 89.94 87 LEU A O 1
ATOM 681 N N . GLY A 1 88 ? -7.643 -2.918 6.056 1.00 93.00 88 GLY A N 1
ATOM 682 C CA . GLY A 1 88 ? -8.816 -3.707 5.696 1.00 93.00 88 GLY A CA 1
ATOM 683 C C . GLY A 1 88 ? -8.723 -4.433 4.358 1.00 93.00 88 GLY A C 1
ATOM 684 O O . GLY A 1 88 ? -9.760 -4.750 3.777 1.00 93.00 88 GLY A O 1
ATOM 685 N N . PHE A 1 89 ? -7.515 -4.724 3.875 1.00 95.19 89 PHE A N 1
ATOM 686 C CA . PHE A 1 89 ? -7.287 -5.523 2.673 1.00 95.19 89 PHE A CA 1
ATOM 687 C C . PHE A 1 89 ? -6.640 -6.877 2.977 1.00 95.19 89 PHE A C 1
ATOM 689 O O . PHE A 1 89 ? -5.804 -6.999 3.863 1.00 95.19 89 PHE A O 1
ATOM 696 N N . ASP A 1 90 ? -6.985 -7.887 2.194 1.00 96.56 90 ASP A N 1
ATOM 697 C CA . ASP A 1 90 ? -6.296 -9.164 2.098 1.00 96.56 90 ASP A CA 1
ATOM 698 C C . ASP A 1 90 ? -5.330 -9.139 0.911 1.00 96.56 90 ASP A C 1
ATOM 700 O O . ASP A 1 90 ? -5.636 -8.602 -0.158 1.00 96.56 90 ASP A O 1
ATOM 704 N N . TYR A 1 91 ? -4.156 -9.735 1.091 1.00 96.56 91 TYR A N 1
ATOM 705 C CA . TYR A 1 91 ? -3.237 -10.003 -0.010 1.00 96.56 91 TYR A CA 1
ATOM 706 C C . TYR A 1 91 ? -3.811 -11.101 -0.915 1.00 96.56 91 TYR A C 1
ATOM 708 O O . TYR A 1 91 ? -4.299 -12.116 -0.419 1.00 96.56 91 TYR A O 1
ATOM 716 N N . VAL A 1 92 ? -3.738 -10.903 -2.233 1.00 97.19 92 VAL A N 1
ATOM 717 C CA . VAL A 1 92 ? -4.222 -11.868 -3.230 1.00 97.19 92 VAL A CA 1
ATOM 718 C C . VAL A 1 92 ? -3.064 -12.491 -3.995 1.00 97.19 92 VAL A C 1
ATOM 720 O O . VAL A 1 92 ? -2.947 -13.712 -4.029 1.00 97.19 92 VAL A O 1
ATOM 723 N N . ASP A 1 93 ? -2.234 -11.661 -4.627 1.00 95.12 93 ASP A N 1
ATOM 724 C CA . ASP A 1 93 ? -1.176 -12.126 -5.524 1.00 95.12 93 ASP A CA 1
ATOM 725 C C . ASP A 1 93 ? -0.102 -11.049 -5.741 1.00 95.12 93 ASP A C 1
ATOM 727 O O . ASP A 1 93 ? -0.300 -9.878 -5.401 1.00 95.12 93 ASP A O 1
ATOM 731 N N . ALA A 1 94 ? 1.026 -11.431 -6.338 1.00 92.19 94 ALA A N 1
ATOM 732 C CA . ALA A 1 94 ? 2.083 -10.524 -6.746 1.00 92.19 94 ALA A CA 1
ATOM 733 C C . ALA A 1 94 ? 2.699 -10.931 -8.088 1.00 92.19 94 ALA A C 1
ATOM 735 O O . ALA A 1 94 ? 2.976 -12.098 -8.349 1.00 92.19 94 ALA A O 1
ATOM 736 N N . TYR A 1 95 ? 2.994 -9.937 -8.921 1.00 88.56 95 TYR A N 1
ATOM 737 C CA . TYR A 1 95 ? 3.658 -10.127 -10.206 1.00 88.56 95 TYR A CA 1
ATOM 738 C C . TYR A 1 95 ? 4.762 -9.092 -10.411 1.00 88.56 95 TYR A C 1
ATOM 740 O O . TYR A 1 95 ? 4.722 -7.978 -9.885 1.00 88.56 95 TYR A O 1
ATOM 748 N N . ASN A 1 96 ? 5.778 -9.454 -11.192 1.00 83.19 96 ASN A N 1
ATOM 749 C CA . ASN A 1 96 ? 6.859 -8.529 -11.510 1.00 83.19 96 ASN A CA 1
ATOM 750 C C . ASN A 1 96 ? 6.308 -7.368 -12.343 1.00 83.19 96 ASN A C 1
ATOM 752 O O . ASN A 1 96 ? 5.733 -7.580 -13.412 1.00 83.19 96 ASN A O 1
ATOM 756 N N . ALA A 1 97 ? 6.533 -6.137 -11.887 1.00 71.12 97 ALA A N 1
ATOM 757 C CA . ALA A 1 97 ? 6.335 -4.977 -12.737 1.00 71.12 97 ALA A CA 1
ATOM 758 C C . ALA A 1 97 ? 7.533 -4.952 -13.687 1.00 71.12 97 ALA A C 1
ATOM 760 O O . ALA A 1 97 ? 8.642 -4.582 -13.297 1.00 71.12 97 ALA A O 1
ATOM 761 N N . SER A 1 98 ? 7.351 -5.451 -14.907 1.00 62.47 98 SER A N 1
ATOM 762 C CA . SER A 1 98 ? 8.416 -5.528 -15.902 1.00 62.47 98 SER A CA 1
ATOM 763 C C . SER A 1 98 ? 9.093 -4.162 -16.060 1.00 62.47 98 SER A C 1
ATOM 765 O O . SER A 1 98 ? 8.512 -3.223 -16.600 1.00 62.47 98 SER A O 1
ATOM 767 N N . SER A 1 99 ? 10.337 -4.050 -15.584 1.00 53.12 99 SER A N 1
ATOM 768 C CA . SER A 1 99 ? 11.231 -2.930 -15.879 1.00 53.12 99 SER A CA 1
ATOM 769 C C . SER A 1 99 ? 11.689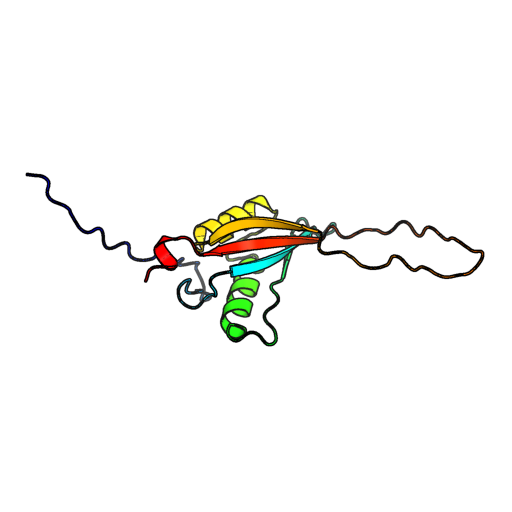 -3.099 -17.324 1.00 53.12 99 SER A C 1
ATOM 771 O O . SER A 1 99 ? 12.737 -3.684 -17.585 1.00 53.12 99 SER A O 1
ATOM 773 N N . GLY A 1 100 ? 10.861 -2.680 -18.279 1.00 48.50 100 GLY A N 1
ATOM 774 C CA . GLY A 1 100 ? 11.179 -2.812 -19.693 1.00 48.50 100 GLY A CA 1
ATOM 775 C C . GLY A 1 100 ? 12.494 -2.113 -20.033 1.00 48.50 100 GLY A C 1
ATOM 776 O O . GLY A 1 100 ? 12.589 -0.901 -19.899 1.00 48.50 100 GLY A O 1
ATOM 777 N N . THR A 1 101 ? 13.495 -2.874 -20.481 1.00 40.84 101 THR A N 1
ATOM 778 C CA . THR A 1 101 ? 14.267 -2.605 -21.707 1.00 40.84 101 THR A CA 1
ATOM 779 C C . THR A 1 101 ? 14.967 -3.910 -22.125 1.00 40.84 101 THR A C 1
ATOM 781 O O . THR A 1 101 ? 16.137 -4.115 -21.822 1.00 40.84 101 THR A O 1
ATOM 784 N N . ILE A 1 102 ? 14.275 -4.819 -22.824 1.00 48.75 102 ILE A N 1
ATOM 785 C CA . ILE A 1 102 ? 14.981 -5.684 -23.783 1.00 48.75 102 ILE A CA 1
ATOM 786 C C . ILE A 1 102 ? 15.047 -4.857 -25.062 1.00 48.75 102 ILE A C 1
ATOM 788 O O . ILE A 1 102 ? 14.105 -4.831 -25.850 1.00 48.75 102 ILE A O 1
ATOM 792 N N . GLY A 1 103 ? 16.124 -4.089 -25.210 1.00 46.25 103 GLY A N 1
ATOM 793 C CA . GLY A 1 103 ? 16.440 -3.443 -26.473 1.00 46.25 103 GLY A CA 1
ATOM 794 C C . GLY A 1 103 ? 16.872 -4.519 -27.460 1.00 46.25 103 GLY A C 1
ATOM 795 O O . GLY A 1 103 ? 18.018 -4.953 -27.426 1.00 46.25 103 GLY A O 1
ATOM 796 N N . VAL A 1 104 ? 15.965 -4.970 -28.325 1.00 47.53 104 VAL A N 1
ATOM 797 C CA . VAL A 1 104 ? 16.341 -5.724 -29.527 1.00 47.53 104 VAL A CA 1
ATOM 798 C C . VAL A 1 104 ? 16.836 -4.700 -30.547 1.00 47.53 104 VAL A C 1
ATOM 800 O O . VAL A 1 104 ? 16.086 -4.218 -31.390 1.00 47.53 104 VAL A O 1
AT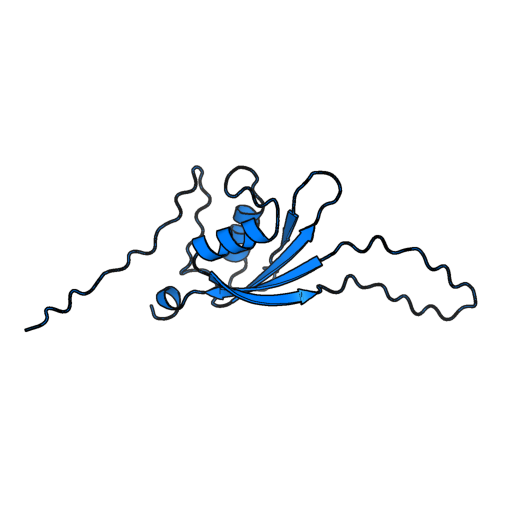OM 803 N N . GLY A 1 105 ? 18.095 -4.290 -30.399 1.00 43.47 105 GLY A N 1
ATOM 804 C CA . GLY A 1 105 ? 18.820 -3.535 -31.413 1.00 43.47 105 GLY A CA 1
ATOM 805 C C . GLY A 1 105 ? 19.466 -4.512 -32.388 1.00 43.47 105 GLY A C 1
ATOM 806 O O . GLY A 1 105 ? 20.365 -5.256 -32.009 1.00 43.47 105 GLY A O 1
ATOM 807 N N . GLY A 1 106 ? 18.998 -4.537 -33.635 1.00 50.22 106 GLY A N 1
ATOM 808 C CA . GLY A 1 106 ? 19.690 -5.226 -34.721 1.00 50.22 106 GLY A CA 1
ATOM 809 C C . GLY A 1 106 ? 20.982 -4.484 -35.062 1.00 50.22 106 GLY A C 1
ATOM 810 O O . GLY A 1 106 ? 20.940 -3.450 -35.719 1.00 50.22 106 GLY A O 1
ATOM 811 N N . GLY A 1 107 ? 22.121 -4.990 -34.596 1.00 46.09 107 GLY A N 1
ATOM 812 C CA . GLY A 1 107 ? 23.442 -4.445 -34.905 1.00 46.09 107 GLY A CA 1
ATOM 813 C C . GLY A 1 107 ? 24.526 -5.112 -34.062 1.00 46.09 107 GLY A C 1
ATOM 814 O O . GLY A 1 107 ? 24.311 -5.370 -32.884 1.00 46.09 107 GLY A O 1
ATOM 815 N N . ASN A 1 108 ? 25.671 -5.411 -34.679 1.00 48.62 108 ASN A N 1
ATOM 816 C CA . ASN A 1 108 ? 26.751 -6.287 -34.192 1.00 48.62 108 ASN A CA 1
ATOM 817 C C . ASN A 1 108 ? 27.521 -5.833 -32.929 1.00 48.62 108 ASN A C 1
ATOM 819 O O . ASN A 1 108 ? 28.607 -6.347 -32.689 1.00 48.62 108 ASN A O 1
ATOM 823 N N . ASP A 1 109 ? 26.974 -4.953 -32.091 1.00 45.94 109 ASP A N 1
ATOM 824 C CA . ASP A 1 109 ? 27.581 -4.570 -30.810 1.00 45.94 109 ASP A CA 1
ATOM 825 C C . ASP A 1 109 ? 26.614 -4.841 -29.654 1.00 45.94 109 ASP A C 1
ATOM 827 O O . ASP A 1 109 ? 25.840 -3.990 -29.213 1.00 45.94 109 ASP A O 1
ATOM 831 N N . ILE A 1 110 ? 26.671 -6.071 -29.139 1.00 50.47 110 ILE A N 1
ATOM 832 C CA . ILE A 1 110 ? 25.971 -6.467 -27.917 1.00 50.47 110 ILE A CA 1
ATOM 833 C C . ILE A 1 110 ? 26.771 -5.932 -26.721 1.00 50.47 110 ILE A C 1
ATOM 835 O O . ILE A 1 110 ? 27.576 -6.640 -26.117 1.00 50.47 110 ILE A O 1
ATOM 839 N N . GLN A 1 111 ? 26.541 -4.674 -26.345 1.00 40.06 111 GLN A N 1
ATOM 840 C CA . GLN A 1 111 ? 26.846 -4.227 -24.987 1.00 40.06 111 GLN A CA 1
ATOM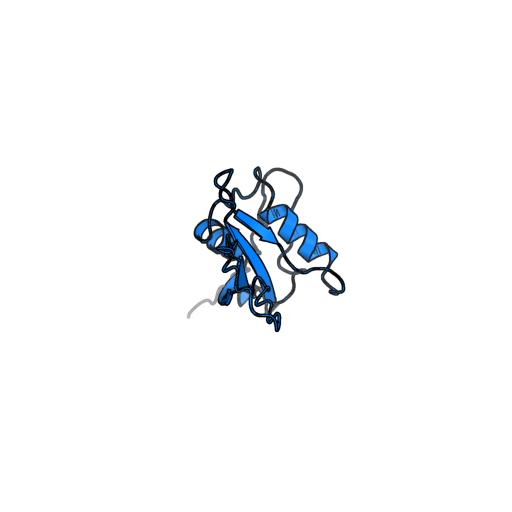 841 C C . GLN A 1 111 ? 25.747 -4.744 -24.058 1.00 40.06 111 GLN A C 1
ATOM 843 O O . GLN A 1 111 ? 24.665 -4.166 -23.950 1.00 40.06 111 GLN A O 1
ATOM 848 N N . VAL A 1 112 ? 26.037 -5.849 -23.366 1.00 49.31 112 VAL A N 1
ATOM 849 C CA . VAL A 1 112 ? 25.289 -6.265 -22.173 1.00 49.31 112 VAL A CA 1
ATOM 850 C C . VAL A 1 112 ? 25.610 -5.261 -21.067 1.00 49.31 112 VAL A C 1
ATOM 852 O O . VAL A 1 112 ? 26.435 -5.502 -20.187 1.00 49.31 112 VAL A O 1
ATOM 855 N N . THR A 1 113 ? 24.985 -4.088 -21.128 1.00 45.47 113 THR A N 1
ATOM 856 C CA . THR A 1 113 ? 24.989 -3.141 -20.018 1.00 45.47 113 THR A CA 1
ATOM 857 C C . THR A 1 113 ? 24.211 -3.806 -18.897 1.00 45.47 113 THR A C 1
ATOM 859 O O . THR A 1 113 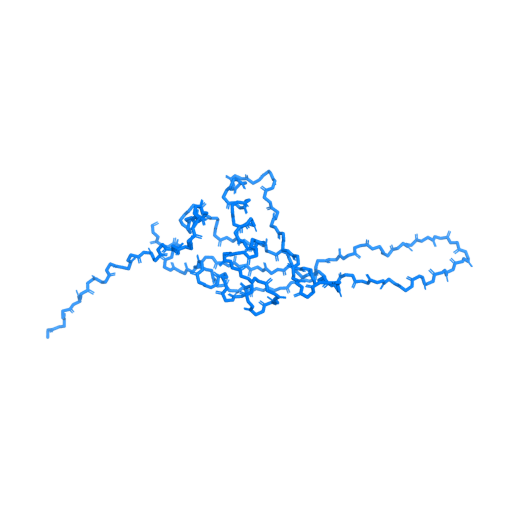? 22.987 -3.894 -18.962 1.00 45.47 113 THR A O 1
ATOM 862 N N . GLY A 1 114 ? 24.934 -4.340 -17.909 1.00 42.81 114 GLY A N 1
ATOM 863 C CA . GLY A 1 114 ? 24.379 -4.977 -16.721 1.00 42.81 114 GLY A CA 1
ATOM 864 C C . GLY A 1 114 ? 23.316 -4.082 -16.100 1.00 42.81 114 GLY A C 1
ATOM 865 O O . GLY A 1 114 ? 23.615 -3.105 -15.413 1.00 42.81 114 GLY A O 1
ATOM 866 N N . SER A 1 115 ? 22.057 -4.389 -16.398 1.00 43.59 115 SER A N 1
ATOM 867 C CA . SER A 1 115 ? 20.918 -3.625 -15.935 1.00 43.59 115 SER A CA 1
ATOM 868 C C . SER A 1 115 ? 20.898 -3.714 -14.417 1.00 43.59 115 SER A C 1
ATOM 870 O O . SER A 1 115 ? 20.677 -4.786 -13.854 1.00 43.59 115 SER A O 1
ATOM 872 N N . ASN A 1 116 ? 21.123 -2.581 -13.753 1.00 46.41 116 ASN A N 1
ATOM 873 C CA . ASN A 1 116 ? 20.774 -2.358 -12.354 1.00 46.41 116 ASN A CA 1
ATOM 874 C C . ASN A 1 116 ? 19.247 -2.467 -12.213 1.00 46.41 116 ASN A C 1
ATOM 876 O O . ASN A 1 116 ? 18.566 -1.463 -12.012 1.00 46.41 116 ASN A O 1
ATOM 880 N N . ALA A 1 117 ? 18.704 -3.672 -12.391 1.00 53.75 117 ALA A N 1
ATOM 881 C CA . ALA A 1 117 ? 17.280 -3.935 -12.406 1.00 53.75 117 ALA A CA 1
ATOM 882 C C . ALA A 1 117 ? 16.726 -3.541 -11.038 1.00 53.75 117 ALA A C 1
ATOM 884 O O . ALA A 1 117 ? 16.981 -4.181 -10.015 1.00 53.75 117 ALA A O 1
ATOM 885 N N . LYS A 1 118 ? 16.026 -2.410 -11.010 1.00 61.06 118 LYS A N 1
ATOM 886 C CA . LYS A 1 118 ? 15.192 -2.021 -9.884 1.00 61.06 118 LYS A CA 1
ATOM 887 C C . LYS A 1 118 ? 14.113 -3.092 -9.784 1.00 61.06 118 LYS A C 1
ATOM 889 O O . LYS A 1 118 ? 13.272 -3.195 -10.673 1.00 61.06 118 LYS A O 1
ATOM 894 N N . PHE A 1 119 ? 14.183 -3.931 -8.753 1.00 71.75 119 PHE A N 1
ATOM 895 C CA . PHE A 1 119 ? 13.151 -4.928 -8.495 1.00 71.75 119 PHE A CA 1
ATOM 896 C C . PHE A 1 119 ? 11.864 -4.191 -8.140 1.00 71.75 119 PHE A C 1
ATOM 898 O O . PHE A 1 119 ? 11.773 -3.572 -7.078 1.00 71.75 119 PHE A O 1
ATOM 905 N N . ARG A 1 120 ? 10.912 -4.226 -9.073 1.00 85.00 120 ARG A N 1
ATOM 906 C CA . ARG A 1 120 ? 9.577 -3.659 -8.932 1.00 85.00 120 ARG A CA 1
ATOM 907 C C . ARG A 1 120 ? 8.570 -4.791 -8.896 1.00 85.00 120 ARG A C 1
ATOM 909 O O . ARG A 1 120 ? 8.540 -5.620 -9.806 1.00 85.00 120 ARG A O 1
ATOM 916 N N . ILE A 1 121 ? 7.753 -4.822 -7.856 1.00 88.44 121 ILE A N 1
ATOM 917 C CA . ILE A 1 121 ? 6.745 -5.861 -7.658 1.00 88.44 121 ILE A CA 1
ATOM 918 C C . ILE A 1 121 ? 5.390 -5.185 -7.526 1.00 88.44 121 ILE A C 1
ATOM 920 O O . ILE A 1 121 ? 5.216 -4.309 -6.678 1.00 88.44 121 ILE A O 1
ATOM 924 N N . ASN A 1 122 ? 4.447 -5.604 -8.362 1.00 92.75 122 ASN A N 1
ATOM 925 C CA . ASN A 1 122 ? 3.042 -5.256 -8.243 1.00 92.75 122 ASN A CA 1
ATOM 926 C C . ASN A 1 122 ? 2.375 -6.264 -7.315 1.00 92.75 122 ASN A C 1
ATOM 928 O O . ASN A 1 122 ? 2.465 -7.465 -7.552 1.00 92.75 122 ASN A O 1
ATOM 932 N N . MET A 1 123 ? 1.713 -5.778 -6.274 1.00 95.06 123 MET A N 1
ATOM 933 C CA . MET A 1 123 ? 0.967 -6.582 -5.312 1.00 95.06 123 MET A CA 1
ATOM 934 C C . MET A 1 123 ? -0.516 -6.253 -5.425 1.00 95.06 123 MET A C 1
ATOM 936 O O . MET A 1 123 ? -0.897 -5.081 -5.418 1.00 95.06 123 MET A O 1
ATOM 940 N N . VAL A 1 124 ? -1.346 -7.285 -5.523 1.00 96.75 124 VAL A N 1
ATOM 941 C CA . VAL A 1 124 ? -2.800 -7.171 -5.603 1.00 96.75 124 VAL A CA 1
ATOM 942 C C . VAL A 1 124 ? -3.385 -7.364 -4.213 1.00 96.75 124 VAL A C 1
ATOM 944 O O . VAL A 1 124 ? -3.187 -8.397 -3.571 1.00 96.75 124 VAL A O 1
ATOM 947 N N . PHE A 1 125 ? -4.144 -6.370 -3.777 1.00 97.44 125 PHE A N 1
ATOM 948 C CA . PHE A 1 125 ? -4.868 -6.370 -2.519 1.00 97.44 125 PHE A CA 1
ATOM 949 C C . PHE A 1 125 ? -6.367 -6.325 -2.792 1.00 97.44 125 PHE A C 1
ATOM 951 O O . PHE A 1 125 ? -6.826 -5.543 -3.625 1.00 97.44 125 PHE A O 1
ATOM 958 N N . ARG A 1 126 ? -7.137 -7.143 -2.076 1.00 96.94 126 ARG A N 1
ATOM 959 C CA . ARG A 1 126 ? -8.600 -7.163 -2.140 1.00 96.94 126 ARG A CA 1
ATOM 960 C C . ARG A 1 126 ? -9.179 -6.752 -0.805 1.00 96.94 126 ARG A C 1
ATOM 962 O O . ARG A 1 126 ? -8.720 -7.194 0.234 1.00 96.94 126 ARG A O 1
ATOM 969 N N . LYS A 1 127 ? -10.210 -5.926 -0.815 1.00 95.38 127 LYS A N 1
ATOM 970 C CA . LYS A 1 127 ? -10.928 -5.516 0.385 1.00 95.38 127 LYS A CA 1
ATOM 971 C C . LYS A 1 127 ? -11.443 -6.746 1.159 1.00 95.38 127 LYS A C 1
ATOM 973 O O . LYS A 1 127 ? -12.026 -7.656 0.561 1.00 95.38 127 LYS A O 1
ATOM 978 N N . LYS A 1 128 ? -11.247 -6.775 2.482 1.00 93.94 128 LYS A N 1
ATOM 979 C CA . LYS A 1 128 ? -11.721 -7.861 3.358 1.00 93.94 128 LYS A CA 1
ATOM 980 C C . LYS A 1 128 ? -13.230 -8.037 3.238 1.00 93.94 128 LYS A C 1
ATOM 982 O O . LYS A 1 128 ? -13.968 -7.092 2.962 1.00 93.94 128 LYS A O 1
ATOM 987 N N . GLU A 1 129 ? -13.695 -9.268 3.430 1.00 91.00 129 GLU A N 1
ATOM 988 C CA . GLU A 1 129 ? -15.103 -9.646 3.230 1.00 91.00 129 GLU A CA 1
ATOM 989 C C . GLU A 1 129 ? -16.093 -8.775 4.013 1.00 91.00 129 GLU A C 1
ATOM 991 O O . GLU A 1 129 ? -17.100 -8.325 3.469 1.00 91.00 129 GLU A O 1
ATOM 996 N N . ASN A 1 130 ? -15.755 -8.445 5.257 1.00 87.31 130 ASN A N 1
ATOM 997 C CA . ASN A 1 130 ? -16.559 -7.597 6.134 1.00 87.31 130 ASN A CA 1
ATOM 998 C C . ASN A 1 130 ? -16.765 -6.161 5.614 1.00 87.31 130 ASN A C 1
ATOM 1000 O O . ASN A 1 130 ? -17.675 -5.481 6.077 1.00 87.31 130 ASN A O 1
ATOM 1004 N N . PHE A 1 131 ? -15.946 -5.692 4.670 1.00 88.25 131 PHE A N 1
ATOM 1005 C CA . PHE A 1 131 ? -16.107 -4.382 4.034 1.00 88.25 131 PHE A CA 1
ATOM 1006 C C . PHE A 1 131 ? -16.663 -4.467 2.603 1.00 88.25 131 PHE A C 1
ATOM 1008 O O . PHE A 1 131 ? -16.840 -3.427 1.967 1.00 88.25 131 PHE A O 1
ATOM 1015 N N . ARG A 1 132 ? -16.910 -5.677 2.080 1.00 82.81 132 ARG A N 1
ATOM 1016 C CA . ARG A 1 132 ? -17.509 -5.913 0.753 1.00 82.81 132 ARG A CA 1
ATOM 1017 C C . ARG A 1 132 ? -19.030 -6.070 0.806 1.00 82.81 132 ARG A C 1
ATOM 1019 O O . ARG A 1 132 ? -19.699 -5.695 -0.145 1.00 82.81 132 ARG A O 1
ATOM 1026 N N . ASN A 1 133 ? -19.557 -6.589 1.914 1.00 71.12 133 ASN A N 1
ATOM 1027 C CA . ASN A 1 133 ? -20.976 -6.933 2.072 1.00 71.12 133 ASN A CA 1
ATOM 1028 C C . ASN A 1 133 ? -21.777 -5.874 2.864 1.00 71.12 133 ASN A C 1
ATOM 1030 O O . ASN A 1 133 ? -22.674 -6.238 3.624 1.00 71.12 133 ASN A O 1
ATOM 1034 N N . LEU A 1 134 ? -21.410 -4.592 2.749 1.00 58.19 134 LEU A N 1
ATOM 1035 C CA . LEU A 1 134 ? -22.082 -3.468 3.421 1.00 58.19 134 LEU A CA 1
ATOM 1036 C C . LEU A 1 134 ? -23.121 -2.798 2.521 1.00 58.19 134 LEU A C 1
ATOM 1038 O O . LEU A 1 134 ? -22.821 -2.633 1.319 1.00 58.19 134 LEU A O 1
#

Secondary structure (DSSP, 8-state):
----------------TTT----TTTS-SEEEEEEEEETTTTEEEEEE--TT-TTHHHHHHHHHHHH-TTT----SHHHHHHHHHHTTEEEEEEEE----------SS-----------EEEEEEEE-GGGT--

Sequence (134 aa):
MVVSGTFCLSAQELNVDNSSSVNIRQLPEYVVVTSENTKFLGGMNISIESKKSQYEEVLEGLEKLLQKRNNLQIRNQTDLLNAMSTLGFDYVDAYNASSGTIGVGGGNDIQVTGSNAKFRINMVFRKKENFRNL